Protein AF-A0A7S2KR85-F1 (afdb_monomer)

Secondary structure (DSSP, 8-state):
---------TTSSHHHHHHHHHHHSSHHHHHHHH-TT--S-B-HHHHHHIIIIIS---HHHHHSS-HHHHHHHH-TT--SSB-HHHHHHSSHHHHHHHSPPPPPHHHHHHHS-GGGGT-----------

Organism: NCBI:txid1333877

Sequence (129 aa):
GRAPSRASGPGGVQPLIKLLAAHFGWPEVAFMSIDVHKQGRLTREEFGLGLLLGAGVDFLRLTGVSVGTLFAAVDARGLGHVTARDLGGCCPGVWSECGADPPTRPEKLRSLPWAAAGGVDAVATCWYS

pLDDT: mean 84.04, std 17.17, range [38.62, 97.69]

Nearest PDB structures (foldseek):
  4ov2-assembly1_A  TM=6.639E-01  e=1.413E-01  Rattus norvegicus
  5aeq-assembly2_B  TM=5.415E-01  e=5.122E-02  Rattus norvegicus
  4by5-assembly2_A-3  TM=5.303E-01  e=1.008E-01  Drosophila melanogaster
  5joj-assembly1_A  TM=4.298E-01  e=4.618E-01  Homo sapiens
  3ku2-assembly1_A  TM=4.951E-01  e=9.612E-01  Toxoplasma gondii

Foldseek 3Di:
DDPPPPDDDQQALLQVLLLLQQPQQALQSSQVLLPPVPPQKAALVSNCVSCCRRVVDPSCVRRVDDSVRNQCQLPVVPPRIHGSVSSCVRPVVSSVVNGDDDQDPVSVLVPDDCVVVVHDPPPDPDDDD

Radius of gyration: 19.48 Å; Cα contacts (8 Å, |Δi|>4): 151; chains: 1; bounding box: 54×43×55 Å

Structure (mmCIF, N/CA/C/O backbone):
data_AF-A0A7S2KR85-F1
#
_entry.id   AF-A0A7S2KR85-F1
#
loop_
_atom_site.group_PDB
_atom_site.id
_atom_site.type_symbol
_atom_site.label_atom_id
_atom_site.label_alt_id
_atom_site.label_comp_id
_atom_site.label_asym_id
_atom_site.label_entity_id
_atom_site.label_seq_id
_atom_site.pdbx_PDB_ins_code
_atom_site.Cartn_x
_atom_site.Cartn_y
_atom_site.Cartn_z
_atom_site.occupancy
_atom_site.B_iso_or_equiv
_atom_site.auth_seq_id
_atom_site.auth_comp_id
_atom_site.auth_asym_id
_atom_site.auth_atom_id
_atom_site.pdbx_PDB_model_num
ATOM 1 N N . GLY A 1 1 ? 6.819 -25.208 14.428 1.00 38.62 1 GLY A N 1
ATOM 2 C CA . GLY A 1 1 ? 5.438 -24.790 14.730 1.00 38.62 1 GLY A CA 1
ATOM 3 C C . GLY A 1 1 ? 4.946 -23.891 13.619 1.00 38.62 1 GLY A C 1
ATOM 4 O O . GLY A 1 1 ? 5.626 -22.923 13.308 1.00 38.62 1 GLY A O 1
ATOM 5 N N . ARG A 1 2 ? 3.832 -24.239 12.968 1.00 41.12 2 ARG A N 1
ATOM 6 C CA . ARG A 1 2 ? 3.198 -2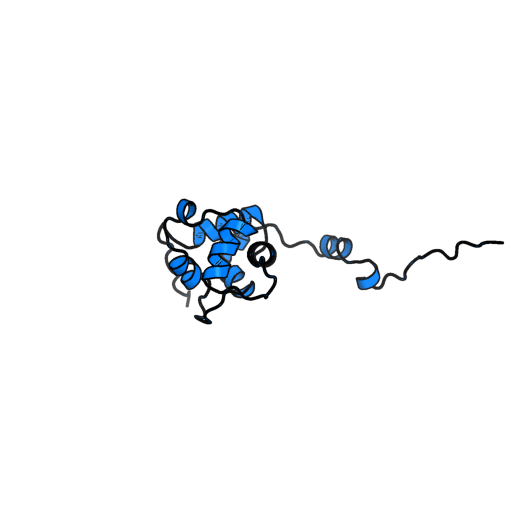3.411 11.933 1.00 41.12 2 ARG A CA 1
ATOM 7 C C . ARG A 1 2 ? 2.415 -22.303 12.648 1.00 41.12 2 ARG A C 1
ATOM 9 O O . ARG A 1 2 ? 1.534 -22.616 13.441 1.00 41.12 2 ARG A O 1
ATOM 16 N N . ALA A 1 3 ? 2.793 -21.043 12.433 1.00 39.75 3 ALA A N 1
ATOM 17 C CA . ALA A 1 3 ? 2.089 -19.896 13.002 1.00 39.75 3 ALA A CA 1
ATOM 18 C C . ALA A 1 3 ? 0.614 -19.913 12.554 1.00 39.75 3 ALA A C 1
ATOM 20 O O . ALA A 1 3 ? 0.349 -20.288 11.407 1.00 39.75 3 ALA A O 1
ATOM 21 N N . PRO A 1 4 ? -0.342 -19.532 13.419 1.00 40.06 4 PRO A N 1
ATOM 22 C CA . PRO A 1 4 ? -1.739 -19.453 13.027 1.00 40.06 4 PRO A CA 1
ATOM 23 C C . PRO A 1 4 ? -1.874 -18.418 11.908 1.00 40.06 4 PRO A C 1
ATOM 25 O O . PRO A 1 4 ? -1.620 -17.228 12.101 1.00 40.06 4 PRO A O 1
ATOM 28 N N . SER A 1 5 ? -2.259 -18.887 10.722 1.00 50.62 5 SER A N 1
ATOM 29 C CA . SER A 1 5 ? -2.742 -18.052 9.630 1.00 50.62 5 SER A CA 1
ATOM 30 C C . SER A 1 5 ? -3.928 -17.262 10.170 1.00 50.62 5 SER A C 1
ATOM 32 O O . SER A 1 5 ? -4.996 -17.837 10.379 1.00 50.62 5 SER A O 1
ATOM 34 N N . ARG A 1 6 ? -3.713 -15.975 10.474 1.00 54.75 6 ARG A N 1
ATOM 35 C CA . ARG A 1 6 ? -4.768 -15.040 10.882 1.00 54.75 6 ARG A CA 1
ATOM 36 C C . ARG A 1 6 ? -5.882 -15.142 9.847 1.00 54.75 6 ARG A C 1
ATOM 38 O O . ARG A 1 6 ? -5.699 -14.761 8.694 1.00 54.75 6 ARG A O 1
ATOM 45 N N . ALA A 1 7 ? -6.977 -15.767 10.264 1.00 43.56 7 ALA A N 1
ATOM 46 C CA . ALA A 1 7 ? -8.090 -16.108 9.410 1.00 43.56 7 ALA A CA 1
ATOM 47 C C . ALA A 1 7 ? -8.620 -14.836 8.745 1.00 43.56 7 ALA A C 1
ATOM 49 O O . ALA A 1 7 ? -8.995 -13.873 9.415 1.00 43.56 7 ALA A O 1
ATOM 50 N N . SER A 1 8 ? -8.605 -14.856 7.414 1.00 48.75 8 SER A N 1
ATOM 51 C CA . SER A 1 8 ? -9.276 -13.879 6.572 1.00 48.75 8 SER A CA 1
ATOM 52 C C . SER A 1 8 ? -10.774 -14.028 6.781 1.00 48.75 8 SER A C 1
ATOM 54 O O . SER A 1 8 ? -11.398 -14.949 6.259 1.00 48.75 8 SER A O 1
ATOM 56 N N . GLY A 1 9 ? -11.349 -13.135 7.581 1.00 45.88 9 GLY A N 1
ATOM 57 C CA . GLY A 1 9 ? -12.771 -12.847 7.475 1.00 45.88 9 GLY A CA 1
ATOM 58 C C . GLY A 1 9 ? -13.063 -12.209 6.106 1.00 45.88 9 GLY A C 1
ATOM 59 O O . GLY A 1 9 ? -12.194 -11.525 5.561 1.00 45.88 9 GLY A O 1
ATOM 60 N N . PRO A 1 10 ? -14.272 -12.389 5.551 1.00 45.66 10 PRO A N 1
ATOM 61 C CA . PRO A 1 10 ? -14.655 -11.904 4.219 1.00 45.66 10 PRO A CA 1
ATOM 62 C C . PRO A 1 10 ? -14.662 -10.366 4.036 1.00 45.66 10 PRO A C 1
ATOM 64 O O . PRO A 1 10 ? -14.945 -9.896 2.943 1.00 45.66 10 PRO A O 1
ATOM 67 N N . GLY A 1 11 ? -14.305 -9.580 5.060 1.00 57.28 11 GLY A N 1
ATOM 68 C CA . GLY A 1 11 ? -14.149 -8.116 5.019 1.00 57.28 11 GLY A CA 1
ATOM 69 C C . GLY A 1 11 ? -12.756 -7.666 5.473 1.00 57.28 11 GLY A C 1
ATOM 70 O O . GLY A 1 11 ? -12.629 -6.881 6.407 1.00 57.28 11 GLY A O 1
ATOM 71 N N . GLY A 1 12 ? -11.702 -8.257 4.904 1.00 78.38 12 GLY A N 1
ATOM 72 C CA . GLY A 1 12 ? -10.309 -8.040 5.316 1.00 78.38 12 GLY A CA 1
ATOM 73 C C . GLY A 1 12 ? -9.493 -7.159 4.366 1.00 78.38 12 GLY A C 1
ATOM 74 O O . GLY A 1 12 ? -9.983 -6.661 3.363 1.00 78.38 12 GLY A O 1
ATOM 75 N N . VAL A 1 13 ? -8.198 -7.020 4.657 1.00 92.00 13 VAL A N 1
ATOM 76 C CA . VAL A 1 13 ? -7.207 -6.346 3.791 1.00 92.00 13 VAL A CA 1
ATOM 77 C C . VAL A 1 13 ? -6.910 -7.131 2.501 1.00 92.00 13 VAL A C 1
ATOM 79 O O . VAL A 1 13 ? -6.390 -6.589 1.534 1.00 92.00 13 VAL A O 1
ATOM 82 N N . GLN A 1 14 ? -7.271 -8.416 2.450 1.00 93.00 14 GLN A N 1
ATOM 83 C CA . GLN A 1 14 ? -6.920 -9.320 1.355 1.00 93.00 14 GLN A CA 1
ATOM 84 C C . GLN A 1 14 ? -7.483 -8.915 -0.023 1.00 93.00 14 GLN A C 1
ATOM 86 O O . GLN A 1 14 ? -6.712 -8.950 -0.980 1.00 93.00 14 GLN A O 1
ATOM 91 N N . PRO A 1 15 ? -8.762 -8.502 -0.178 1.00 94.75 15 PRO A N 1
ATOM 92 C CA . PRO A 1 15 ? -9.282 -8.019 -1.459 1.00 94.75 15 PRO A CA 1
ATOM 93 C C . PRO A 1 15 ? -8.549 -6.770 -1.953 1.00 94.75 15 PRO A C 1
ATOM 95 O O . PRO A 1 15 ? -8.298 -6.647 -3.149 1.00 94.75 15 PRO A O 1
ATOM 98 N N . LEU A 1 16 ? -8.144 -5.886 -1.033 1.00 95.31 16 LEU A N 1
ATOM 99 C CA . LEU A 1 16 ? -7.307 -4.737 -1.360 1.00 95.31 16 LEU A CA 1
ATOM 100 C C . LEU A 1 16 ? -5.941 -5.192 -1.884 1.00 95.31 16 LEU A C 1
ATOM 102 O O . LEU A 1 16 ? -5.555 -4.788 -2.976 1.00 95.31 16 LEU A O 1
ATOM 106 N N . ILE A 1 17 ? -5.238 -6.070 -1.160 1.00 96.12 17 ILE A N 1
ATOM 107 C CA . ILE A 1 17 ? -3.932 -6.585 -1.606 1.00 96.12 17 ILE A CA 1
ATOM 108 C C . ILE A 1 17 ? -4.046 -7.311 -2.947 1.00 96.12 17 ILE A C 1
ATOM 110 O O . ILE A 1 17 ? -3.205 -7.117 -3.815 1.00 96.12 17 ILE A O 1
ATOM 114 N N . LYS A 1 18 ? -5.106 -8.095 -3.156 1.00 95.88 18 LYS A N 1
ATOM 115 C CA . LYS A 1 18 ? -5.351 -8.786 -4.425 1.00 95.88 18 LYS A CA 1
ATOM 116 C C . LYS A 1 18 ? -5.501 -7.806 -5.588 1.00 95.88 18 LYS A C 1
ATOM 118 O O . LYS A 1 18 ? -4.920 -8.034 -6.645 1.00 95.88 18 LYS A O 1
ATOM 123 N N . LEU A 1 19 ? -6.259 -6.725 -5.392 1.00 96.06 19 LEU A N 1
ATOM 124 C CA . LEU A 1 19 ? -6.431 -5.687 -6.406 1.00 96.06 19 LEU A CA 1
ATOM 125 C C . LEU A 1 19 ? -5.109 -4.968 -6.698 1.00 96.06 19 LEU A C 1
ATOM 127 O O . LEU A 1 19 ? -4.755 -4.793 -7.860 1.00 96.06 19 LEU A O 1
ATOM 131 N N . LEU A 1 20 ? -4.362 -4.594 -5.655 1.00 96.50 20 LEU A N 1
ATOM 132 C CA . LEU A 1 20 ? -3.067 -3.932 -5.810 1.00 96.50 20 LEU A CA 1
ATOM 133 C C . LEU A 1 20 ? -2.047 -4.840 -6.512 1.00 96.50 20 LEU A C 1
ATOM 135 O O . LEU A 1 20 ? -1.346 -4.381 -7.408 1.00 96.50 20 LEU A O 1
ATOM 139 N N . ALA A 1 21 ? -2.001 -6.125 -6.158 1.00 96.25 21 ALA A N 1
ATOM 140 C CA . ALA A 1 21 ? -1.148 -7.118 -6.805 1.00 96.25 21 ALA A CA 1
ATOM 141 C C . ALA A 1 21 ? -1.490 -7.275 -8.288 1.00 96.25 21 ALA A C 1
ATOM 143 O O . ALA A 1 21 ? -0.602 -7.171 -9.127 1.00 96.25 21 ALA A O 1
ATOM 144 N N . ALA A 1 22 ? -2.775 -7.417 -8.619 1.00 95.25 22 ALA A N 1
ATOM 145 C CA . ALA A 1 22 ? -3.215 -7.552 -10.005 1.00 95.25 22 ALA A CA 1
ATOM 146 C C . ALA A 1 22 ? -2.942 -6.295 -10.851 1.00 95.25 22 ALA A C 1
ATOM 148 O O . ALA A 1 22 ? -2.712 -6.406 -12.052 1.00 95.25 22 ALA A O 1
ATOM 149 N N . HIS A 1 23 ? -2.988 -5.102 -10.247 1.00 94.88 23 HIS A N 1
ATOM 150 C CA . HIS A 1 23 ? -2.829 -3.844 -10.977 1.00 94.88 23 HIS A CA 1
ATOM 151 C C . HIS A 1 23 ? -1.368 -3.390 -11.098 1.00 94.88 23 HIS A C 1
ATOM 153 O O . HIS A 1 23 ? -0.948 -2.943 -12.162 1.00 94.88 23 HIS A O 1
ATOM 159 N N . PHE A 1 24 ? -0.585 -3.509 -10.024 1.00 94.81 24 PHE A N 1
ATOM 160 C CA . PHE A 1 24 ? 0.785 -2.984 -9.951 1.00 94.81 24 PHE A CA 1
ATOM 161 C C . PHE A 1 24 ? 1.864 -4.064 -10.027 1.00 94.81 24 PHE A C 1
ATOM 163 O O . PHE A 1 24 ? 3.045 -3.753 -10.191 1.00 94.81 24 PHE A O 1
ATOM 170 N N . GLY A 1 25 ? 1.490 -5.331 -9.862 1.00 94.56 25 GLY A N 1
ATOM 171 C CA . GLY A 1 25 ? 2.396 -6.471 -9.833 1.00 94.56 25 GLY A CA 1
ATOM 172 C C . GLY A 1 25 ? 3.193 -6.595 -8.533 1.00 94.56 25 GLY A C 1
ATOM 173 O O . GLY A 1 25 ? 3.234 -7.674 -7.952 1.00 94.56 25 GLY A O 1
ATOM 174 N N . TRP A 1 26 ? 3.800 -5.501 -8.065 1.00 93.38 26 TRP A N 1
ATOM 175 C CA . TRP A 1 26 ? 4.764 -5.489 -6.962 1.00 93.38 26 TRP A CA 1
ATOM 176 C C . TRP A 1 26 ? 4.323 -4.588 -5.804 1.00 93.38 26 TRP A C 1
ATOM 178 O O . TRP A 1 26 ? 3.814 -3.491 -6.060 1.00 93.38 26 TRP A O 1
ATOM 188 N N . PRO A 1 27 ? 4.577 -4.981 -4.538 1.00 95.50 27 PRO A N 1
ATOM 189 C CA . PRO A 1 27 ? 4.268 -4.148 -3.378 1.00 95.50 27 PRO A CA 1
ATOM 190 C C . PRO A 1 27 ? 4.933 -2.774 -3.438 1.00 95.50 27 PRO A C 1
ATOM 192 O O . PRO A 1 27 ? 4.303 -1.771 -3.119 1.00 95.50 27 PRO A O 1
ATOM 195 N N . GLU A 1 28 ? 6.190 -2.706 -3.871 1.00 95.31 28 GLU A N 1
ATOM 196 C CA . GLU A 1 28 ? 6.946 -1.458 -3.974 1.00 95.31 28 GLU A CA 1
ATOM 197 C C . GLU A 1 28 ? 6.343 -0.520 -5.024 1.00 95.31 28 GLU A C 1
ATOM 199 O O . GLU A 1 28 ? 6.238 0.681 -4.786 1.00 95.31 28 GLU A O 1
ATOM 204 N N . VAL A 1 29 ? 5.895 -1.068 -6.157 1.00 94.06 29 VAL A N 1
ATOM 205 C CA . VAL A 1 29 ? 5.246 -0.293 -7.225 1.00 94.06 29 VAL A CA 1
ATOM 206 C C . VAL A 1 29 ? 3.889 0.221 -6.750 1.00 94.06 29 VAL A C 1
ATOM 208 O O . VAL A 1 29 ? 3.611 1.411 -6.882 1.00 94.06 29 VAL A O 1
ATOM 211 N N . ALA A 1 30 ? 3.083 -0.636 -6.117 1.00 96.75 30 ALA A N 1
ATOM 212 C CA . ALA A 1 30 ? 1.819 -0.223 -5.514 1.00 96.75 30 ALA A CA 1
ATOM 213 C C . ALA A 1 30 ? 2.034 0.869 -4.457 1.00 96.75 30 ALA A C 1
ATOM 215 O O . ALA A 1 30 ? 1.319 1.869 -4.441 1.00 96.75 30 ALA A O 1
ATOM 216 N N . PHE A 1 31 ? 3.046 0.713 -3.600 1.00 97.25 31 PHE A N 1
ATOM 217 C CA . PHE A 1 31 ? 3.387 1.708 -2.591 1.00 97.25 31 PHE A CA 1
ATOM 218 C C . PHE A 1 31 ? 3.765 3.046 -3.226 1.00 97.25 31 PHE A C 1
ATOM 220 O O . PHE A 1 31 ? 3.269 4.071 -2.778 1.00 97.25 31 PHE A O 1
ATOM 227 N N . MET A 1 32 ? 4.582 3.055 -4.284 1.00 96.31 32 MET A N 1
ATOM 228 C CA . MET A 1 32 ? 4.938 4.287 -4.998 1.00 96.31 32 MET A CA 1
ATOM 229 C C . MET A 1 32 ? 3.721 5.003 -5.591 1.00 96.31 32 MET A C 1
ATOM 231 O O . MET A 1 32 ? 3.706 6.231 -5.633 1.00 96.31 32 MET A O 1
ATOM 235 N N . SER A 1 33 ? 2.712 4.258 -6.042 1.00 96.62 33 SER A N 1
ATOM 236 C CA . SER A 1 33 ? 1.461 4.843 -6.529 1.00 96.62 33 SER A CA 1
ATOM 237 C C . SER A 1 33 ? 0.608 5.421 -5.400 1.00 96.62 33 SER A C 1
ATOM 239 O O . SER A 1 33 ? -0.020 6.454 -5.594 1.00 96.62 33 SER A O 1
ATOM 241 N N . ILE A 1 34 ? 0.603 4.796 -4.220 1.00 96.88 34 ILE A N 1
ATOM 242 C CA . ILE A 1 34 ? -0.145 5.271 -3.043 1.00 96.88 34 ILE A CA 1
ATOM 243 C C . ILE A 1 34 ? 0.584 6.446 -2.360 1.00 96.88 34 ILE A C 1
ATOM 245 O O . ILE A 1 34 ? -0.061 7.364 -1.859 1.00 96.88 34 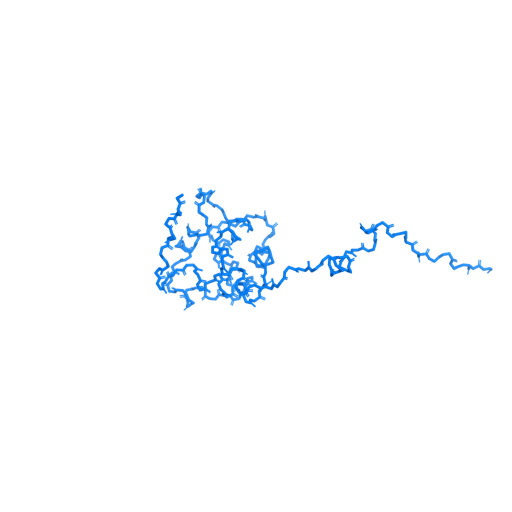ILE A O 1
ATOM 249 N N . ASP A 1 35 ? 1.917 6.462 -2.361 1.00 97.06 35 ASP A N 1
ATOM 250 C CA . ASP A 1 35 ? 2.761 7.521 -1.793 1.00 97.06 35 ASP A CA 1
ATOM 251 C C . ASP A 1 35 ? 2.859 8.740 -2.712 1.00 97.06 35 ASP A C 1
ATOM 253 O O . ASP A 1 35 ? 3.916 9.094 -3.238 1.00 97.06 35 ASP A O 1
ATOM 257 N N . VAL A 1 36 ? 1.716 9.412 -2.875 1.00 94.38 36 VAL A N 1
ATOM 258 C CA . VAL A 1 36 ? 1.548 10.609 -3.713 1.00 94.38 36 VAL A CA 1
ATOM 259 C C . VAL A 1 36 ? 2.560 11.704 -3.351 1.00 94.38 36 VAL A C 1
ATOM 261 O O . VAL A 1 36 ? 3.046 12.419 -4.229 1.00 94.38 36 VAL A O 1
ATOM 264 N N . HIS A 1 37 ? 2.913 11.820 -2.068 1.00 93.69 37 HIS A N 1
ATOM 265 C CA . HIS A 1 37 ? 3.863 12.816 -1.569 1.00 93.69 37 HIS A CA 1
ATOM 266 C C . HIS A 1 37 ? 5.325 12.344 -1.565 1.00 93.69 37 HIS A C 1
ATOM 268 O O . HIS A 1 37 ? 6.209 13.155 -1.289 1.00 93.69 37 HIS A O 1
ATOM 274 N N . LYS A 1 38 ? 5.596 11.079 -1.910 1.00 94.38 38 LYS A N 1
ATOM 275 C CA . LYS A 1 38 ? 6.940 10.482 -2.000 1.00 94.38 38 LYS A CA 1
ATOM 276 C C . LYS A 1 38 ? 7.751 10.612 -0.707 1.00 94.38 38 LYS A C 1
ATOM 278 O O . LYS A 1 38 ? 8.956 10.869 -0.743 1.00 94.38 38 LYS A O 1
ATOM 283 N N . GLN A 1 39 ? 7.095 10.453 0.440 1.00 95.31 39 GLN A N 1
ATOM 284 C CA . GLN A 1 39 ? 7.742 10.560 1.752 1.00 95.31 39 GLN A CA 1
ATOM 285 C C . GLN A 1 39 ? 8.383 9.238 2.206 1.00 95.31 39 GLN A C 1
ATOM 287 O O . GLN A 1 39 ? 9.153 9.209 3.172 1.00 95.31 39 GLN A O 1
ATOM 292 N N . GLY A 1 40 ? 8.063 8.127 1.537 1.00 95.62 40 GLY A N 1
ATOM 293 C CA . GLY A 1 40 ? 8.500 6.778 1.898 1.00 95.62 40 GLY A CA 1
ATOM 294 C C . GLY A 1 40 ? 7.769 6.194 3.112 1.00 95.62 40 GLY A C 1
ATOM 295 O O . GLY A 1 40 ? 8.105 5.098 3.567 1.00 95.62 40 GLY A O 1
ATOM 296 N N . ARG A 1 41 ? 6.793 6.924 3.661 1.00 97.00 41 ARG A N 1
ATOM 297 C CA . ARG A 1 41 ? 6.008 6.581 4.852 1.00 97.00 41 ARG A CA 1
ATOM 298 C C . ARG A 1 41 ? 4.611 7.150 4.665 1.00 97.00 41 ARG A C 1
ATOM 300 O O . ARG A 1 41 ? 4.493 8.302 4.271 1.00 97.00 41 ARG A O 1
ATOM 307 N N . LEU A 1 42 ? 3.589 6.371 4.985 1.00 97.56 42 LEU A N 1
ATOM 308 C CA . LEU A 1 42 ? 2.201 6.808 4.890 1.00 97.56 42 LEU A CA 1
ATOM 309 C C . LEU A 1 42 ? 1.582 6.853 6.273 1.00 97.56 42 LEU A C 1
ATOM 311 O O . LEU A 1 42 ? 1.505 5.824 6.948 1.00 97.56 42 LEU A O 1
ATOM 315 N N . THR A 1 43 ? 1.109 8.023 6.680 1.00 97.62 43 THR A N 1
ATOM 316 C CA . THR A 1 43 ? 0.147 8.146 7.783 1.00 97.62 43 THR A CA 1
ATOM 317 C C . THR A 1 43 ? -1.192 7.504 7.403 1.00 97.62 43 THR A C 1
ATOM 319 O O . THR A 1 43 ? -1.407 7.084 6.263 1.00 97.62 43 THR A O 1
ATOM 322 N N . ARG A 1 44 ? -2.126 7.404 8.353 1.00 97.44 44 ARG A N 1
ATOM 323 C CA . ARG A 1 44 ? -3.455 6.831 8.086 1.00 97.44 44 ARG A CA 1
ATOM 324 C C . ARG A 1 44 ? -4.212 7.626 7.025 1.00 97.44 44 ARG A C 1
ATOM 326 O O . ARG A 1 44 ? -4.847 7.036 6.150 1.00 97.44 44 ARG A O 1
ATOM 333 N N . GLU A 1 45 ? -4.153 8.945 7.122 1.00 97.00 45 GLU A N 1
ATOM 334 C CA . GLU A 1 45 ? -4.822 9.876 6.223 1.00 97.00 45 GLU A CA 1
ATOM 335 C C . GLU A 1 45 ? -4.207 9.797 4.821 1.00 97.00 45 GLU A C 1
ATOM 337 O O . GLU A 1 45 ? -4.938 9.638 3.842 1.00 97.00 45 GLU A O 1
ATOM 342 N N . GLU A 1 46 ? -2.874 9.805 4.726 1.00 97.69 46 GLU A N 1
ATOM 343 C CA . GLU A 1 46 ? -2.151 9.647 3.456 1.00 97.69 46 GLU A CA 1
ATOM 344 C C . GLU A 1 46 ? -2.389 8.276 2.826 1.00 97.69 46 GLU A C 1
ATOM 346 O O . GLU A 1 46 ? -2.537 8.186 1.613 1.00 97.69 46 GLU A O 1
ATOM 351 N N . PHE A 1 47 ? -2.488 7.211 3.624 1.00 97.31 47 PHE A N 1
ATOM 352 C CA . PHE A 1 47 ? -2.820 5.881 3.121 1.00 97.31 47 PHE A CA 1
ATOM 353 C C . PHE A 1 47 ? -4.214 5.858 2.479 1.00 97.31 47 PHE A C 1
ATOM 355 O O . PHE A 1 47 ? -4.372 5.369 1.362 1.00 97.31 47 PHE A O 1
ATOM 362 N N . GLY A 1 48 ? -5.224 6.431 3.142 1.00 96.75 48 GLY A N 1
ATOM 363 C CA . GLY A 1 48 ? -6.576 6.532 2.582 1.00 96.75 48 GLY A CA 1
ATOM 364 C C . GLY A 1 48 ? -6.639 7.391 1.320 1.00 96.75 48 GLY A C 1
ATOM 365 O O . GLY A 1 48 ? -7.243 6.988 0.324 1.00 96.75 48 GLY A O 1
ATOM 366 N N . LEU A 1 49 ? -5.989 8.556 1.350 1.00 96.81 49 LEU A N 1
ATOM 367 C CA . LEU A 1 49 ? -5.922 9.467 0.210 1.00 96.81 49 LEU A CA 1
ATOM 368 C C . LEU A 1 49 ? -5.173 8.836 -0.967 1.00 96.81 49 LEU A C 1
ATOM 370 O O . LEU A 1 49 ? -5.632 8.915 -2.102 1.00 96.81 49 LEU A O 1
ATOM 374 N N . GLY A 1 50 ? -4.049 8.181 -0.692 1.00 97.44 50 GLY A N 1
ATOM 375 C CA . GLY A 1 50 ? -3.216 7.500 -1.673 1.00 97.44 50 GLY A CA 1
ATOM 376 C C . GLY A 1 50 ? -3.926 6.329 -2.339 1.00 97.44 50 GLY A C 1
ATOM 377 O O . GLY A 1 50 ? -3.793 6.142 -3.545 1.00 97.44 50 GLY A O 1
ATOM 378 N N . LEU A 1 51 ? -4.748 5.578 -1.600 1.00 96.88 51 LEU A N 1
ATOM 379 C CA . LEU A 1 51 ? -5.592 4.542 -2.196 1.00 96.88 51 LEU A CA 1
ATOM 380 C C . LEU A 1 51 ? -6.593 5.139 -3.190 1.00 96.88 51 LEU A C 1
ATOM 382 O O . LEU A 1 51 ? -6.716 4.623 -4.296 1.00 96.88 51 LEU A O 1
ATOM 386 N N . LEU A 1 52 ? -7.255 6.241 -2.834 1.00 96.31 52 LEU A N 1
ATOM 387 C CA . LEU A 1 52 ? -8.266 6.875 -3.685 1.00 96.31 52 LEU A CA 1
ATOM 388 C C . LEU A 1 52 ? -7.664 7.607 -4.889 1.00 96.31 52 LEU A C 1
ATOM 390 O O . LEU A 1 52 ? -8.101 7.394 -6.015 1.00 96.31 52 LEU A O 1
ATOM 394 N N . LEU A 1 53 ? -6.684 8.480 -4.659 1.00 95.19 53 LEU A N 1
ATOM 395 C CA . LEU A 1 53 ? -6.125 9.361 -5.688 1.00 95.19 53 LEU A CA 1
ATOM 396 C C . LEU A 1 53 ? -4.944 8.736 -6.424 1.00 95.19 53 LEU A C 1
ATOM 398 O O . LEU A 1 53 ? -4.810 8.911 -7.630 1.00 95.19 53 LEU A O 1
ATOM 402 N N . GLY A 1 54 ? -4.080 8.038 -5.692 1.00 94.75 54 GLY A N 1
ATOM 403 C CA . GLY A 1 54 ? -2.856 7.458 -6.230 1.00 94.75 54 GLY A CA 1
ATOM 404 C C . GLY A 1 54 ? -3.098 6.130 -6.940 1.00 94.75 54 GLY A C 1
ATOM 405 O O . GLY A 1 54 ? -2.656 5.933 -8.070 1.00 94.75 54 GLY A O 1
ATOM 406 N N . ALA A 1 55 ? -3.849 5.232 -6.298 1.00 94.44 55 ALA A N 1
ATOM 407 C CA . ALA A 1 55 ? -4.176 3.919 -6.848 1.00 94.44 55 ALA A CA 1
ATOM 408 C C . ALA A 1 55 ? -5.547 3.845 -7.544 1.00 94.44 55 ALA A C 1
ATOM 410 O O . ALA A 1 55 ? -5.840 2.838 -8.184 1.00 94.44 55 ALA A O 1
ATOM 411 N N . GLY A 1 56 ? -6.399 4.872 -7.427 1.00 95.62 56 GLY A N 1
ATOM 412 C CA . GLY A 1 56 ? -7.742 4.859 -8.021 1.00 95.62 56 GLY A CA 1
ATOM 413 C C . GLY A 1 56 ? -8.697 3.845 -7.377 1.00 95.62 56 GLY A C 1
ATOM 414 O O . GLY A 1 56 ? -9.642 3.387 -8.019 1.00 95.62 56 GLY A O 1
ATOM 415 N N . VAL A 1 57 ? -8.443 3.450 -6.128 1.00 95.75 57 VAL A N 1
ATOM 416 C CA . VAL A 1 57 ? -9.166 2.395 -5.411 1.00 95.75 57 VAL A CA 1
ATOM 417 C C . VAL A 1 57 ? -10.139 2.992 -4.398 1.00 95.75 57 VAL A C 1
ATOM 419 O O . VAL A 1 57 ? -9.741 3.529 -3.363 1.00 95.75 57 VAL A O 1
ATOM 422 N N . ASP A 1 58 ? -11.435 2.789 -4.635 1.00 95.25 58 ASP A N 1
ATOM 423 C CA . ASP A 1 58 ? -12.474 2.990 -3.620 1.00 95.25 58 ASP A CA 1
ATOM 424 C C . ASP A 1 58 ? -12.472 1.809 -2.637 1.00 95.25 58 ASP A C 1
ATOM 426 O O . ASP A 1 58 ? -13.201 0.821 -2.779 1.00 95.25 58 ASP A O 1
ATOM 430 N N . PHE A 1 59 ? -11.588 1.893 -1.642 1.00 91.62 59 PHE A N 1
ATOM 431 C CA . PHE A 1 59 ? -11.375 0.822 -0.670 1.00 91.62 59 PHE A CA 1
ATOM 432 C C . PHE A 1 59 ? -12.619 0.538 0.179 1.00 91.62 59 PHE A C 1
ATOM 434 O O . PHE A 1 59 ? -12.802 -0.602 0.613 1.00 91.62 59 PHE A O 1
ATOM 441 N N . LEU A 1 60 ? -13.484 1.534 0.404 1.00 93.12 60 LEU A N 1
ATOM 442 C CA . LEU A 1 60 ? -14.703 1.358 1.187 1.00 93.12 60 LEU A CA 1
ATOM 443 C C . LEU A 1 60 ? -15.711 0.512 0.409 1.00 93.12 60 LEU A C 1
ATOM 445 O O . LEU A 1 60 ? -16.254 -0.442 0.964 1.00 93.12 60 LEU A O 1
ATOM 449 N N . ARG A 1 61 ? -15.905 0.798 -0.886 1.00 93.50 61 ARG A N 1
ATOM 450 C CA . ARG A 1 61 ? -16.726 -0.053 -1.763 1.00 93.50 61 ARG A CA 1
ATOM 451 C C . ARG A 1 61 ? -16.130 -1.443 -1.957 1.00 93.50 61 ARG A C 1
ATOM 453 O O . ARG A 1 61 ? -16.880 -2.411 -2.026 1.00 93.50 61 ARG A O 1
ATOM 460 N N . LEU A 1 62 ? -14.804 -1.543 -2.047 1.00 92.81 62 LEU A N 1
ATOM 461 C CA . LEU A 1 62 ? -14.113 -2.811 -2.287 1.00 92.81 62 LEU A CA 1
ATOM 462 C C . LEU A 1 62 ? -14.161 -3.756 -1.080 1.00 92.81 62 LEU A C 1
ATOM 464 O O . LEU A 1 62 ? -14.357 -4.956 -1.245 1.0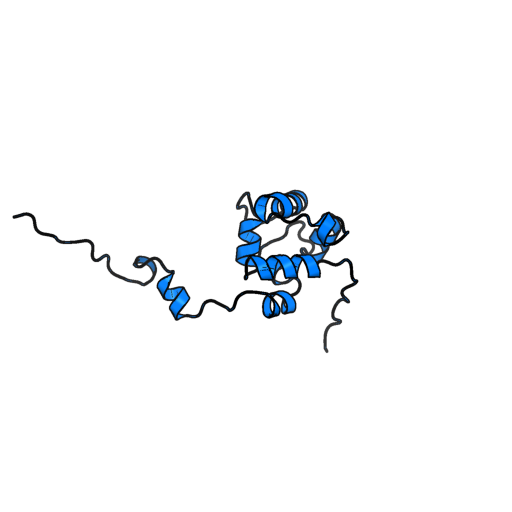0 92.81 62 LEU A O 1
ATOM 468 N N . THR A 1 63 ? -13.911 -3.233 0.120 1.00 91.25 63 THR A N 1
ATOM 469 C CA . THR A 1 63 ? -13.656 -4.056 1.317 1.00 91.25 63 THR A CA 1
ATOM 470 C C . THR A 1 63 ? -14.767 -3.977 2.360 1.00 91.25 63 THR A C 1
ATOM 472 O O . THR A 1 63 ? -14.837 -4.836 3.237 1.00 91.25 63 THR A O 1
ATOM 475 N N . GLY A 1 64 ? -15.620 -2.949 2.300 1.00 92.50 64 GLY A N 1
ATOM 476 C CA . GLY A 1 64 ? -16.650 -2.688 3.305 1.00 92.50 64 GLY A CA 1
ATOM 477 C C . GLY A 1 64 ? -16.109 -2.254 4.671 1.00 92.50 64 GLY A C 1
ATOM 478 O O . GLY A 1 64 ? -16.890 -2.136 5.613 1.00 92.50 64 GLY A O 1
ATOM 479 N N . VAL A 1 65 ? -14.798 -2.017 4.808 1.00 92.88 65 VAL A N 1
ATOM 480 C CA . VAL A 1 65 ? -14.170 -1.623 6.077 1.00 92.88 65 VAL A CA 1
ATOM 481 C C . VAL A 1 65 ? -13.553 -0.230 6.020 1.00 92.88 65 VAL A C 1
ATOM 483 O O . VAL A 1 65 ? -13.245 0.314 4.960 1.00 92.88 65 VAL A O 1
ATOM 486 N N . SER A 1 66 ? -13.375 0.362 7.202 1.00 94.50 66 SER A N 1
ATOM 487 C CA . SER A 1 66 ? -12.787 1.692 7.341 1.00 94.50 66 SER A CA 1
ATOM 488 C C . SER A 1 66 ? -11.298 1.708 6.980 1.00 94.50 66 SER A C 1
ATOM 490 O O . SER A 1 66 ? -10.586 0.714 7.158 1.00 94.50 66 SER A O 1
ATOM 492 N N . VAL A 1 67 ? -10.796 2.882 6.580 1.00 95.38 67 VAL A N 1
ATOM 493 C CA . VAL A 1 67 ? -9.357 3.096 6.353 1.00 95.38 67 VAL A CA 1
ATOM 494 C C . VAL A 1 67 ? -8.531 2.766 7.595 1.00 95.38 67 VAL A C 1
ATOM 496 O O . VAL A 1 67 ? -7.456 2.198 7.473 1.00 95.38 67 VAL A O 1
ATOM 499 N N . GLY A 1 68 ? -9.040 3.048 8.801 1.00 95.19 68 GLY A N 1
ATOM 500 C CA . GLY A 1 68 ? -8.342 2.739 10.049 1.00 95.19 68 GLY A CA 1
ATOM 501 C C . GLY A 1 68 ? -8.160 1.235 10.262 1.00 95.19 68 GLY A C 1
ATOM 502 O O . GLY A 1 68 ? -7.097 0.804 10.701 1.00 95.19 68 GLY A O 1
ATOM 503 N N . THR A 1 69 ? -9.165 0.436 9.893 1.00 94.00 69 THR A N 1
ATOM 504 C CA . THR A 1 69 ? -9.102 -1.032 9.948 1.00 94.00 69 THR A CA 1
ATOM 505 C C . THR A 1 69 ? -8.085 -1.580 8.949 1.00 94.00 69 THR A C 1
ATOM 507 O O . THR A 1 69 ? -7.276 -2.432 9.311 1.00 94.00 69 THR A O 1
ATOM 510 N N . LEU A 1 70 ? -8.088 -1.072 7.712 1.00 94.81 70 LEU A N 1
ATOM 511 C CA . LEU A 1 70 ? -7.115 -1.466 6.687 1.00 94.81 70 LEU A CA 1
ATOM 512 C C . LEU A 1 70 ? -5.698 -1.055 7.082 1.00 94.81 70 LEU A C 1
ATOM 514 O O . LEU A 1 70 ? -4.784 -1.871 7.031 1.00 94.81 70 LEU A O 1
ATOM 518 N N . PHE A 1 71 ? -5.533 0.182 7.539 1.00 96.38 71 PHE A N 1
ATOM 519 C CA . PHE A 1 71 ? -4.256 0.713 7.986 1.00 96.38 71 PHE A CA 1
ATOM 520 C C . PHE A 1 71 ? -3.675 -0.126 9.122 1.00 96.38 71 PHE A C 1
ATOM 522 O O . PHE A 1 71 ? -2.530 -0.541 9.037 1.00 96.38 71 PHE A O 1
ATOM 529 N N . ALA A 1 72 ? -4.471 -0.452 10.144 1.00 94.38 72 ALA A N 1
ATOM 530 C CA . ALA A 1 72 ? -4.025 -1.302 11.247 1.00 94.38 72 ALA A CA 1
ATOM 531 C C . ALA A 1 72 ? -3.692 -2.739 10.804 1.00 94.38 72 ALA A C 1
ATOM 533 O O . ALA A 1 72 ? -2.864 -3.403 11.424 1.00 94.38 72 ALA A O 1
ATOM 534 N N . ALA A 1 73 ? -4.332 -3.235 9.741 1.00 94.19 73 ALA A N 1
ATOM 535 C CA . ALA A 1 73 ? -4.013 -4.539 9.171 1.00 94.19 73 ALA A CA 1
ATOM 536 C C . ALA A 1 73 ? -2.686 -4.534 8.389 1.00 94.19 73 ALA A C 1
ATOM 538 O O . ALA A 1 73 ? -1.998 -5.557 8.371 1.00 94.19 73 ALA A O 1
ATOM 539 N N . VAL A 1 74 ? -2.328 -3.409 7.758 1.00 94.38 74 VAL A N 1
ATOM 540 C CA . VAL A 1 74 ? -1.065 -3.247 7.017 1.00 94.38 74 VAL A CA 1
ATOM 541 C C . VAL A 1 74 ? 0.087 -2.854 7.948 1.00 94.38 74 VAL A C 1
ATOM 543 O O . VAL A 1 74 ? 1.144 -3.477 7.887 1.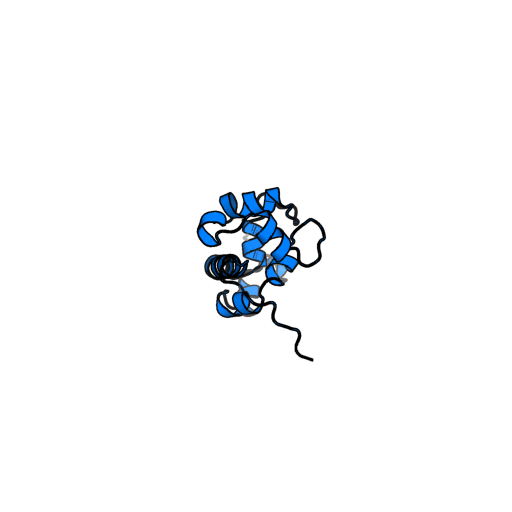00 94.38 74 VAL A O 1
ATOM 546 N N . ASP A 1 75 ? -0.113 -1.899 8.861 1.00 95.31 75 ASP A N 1
ATOM 547 C CA . ASP A 1 75 ? 0.836 -1.509 9.918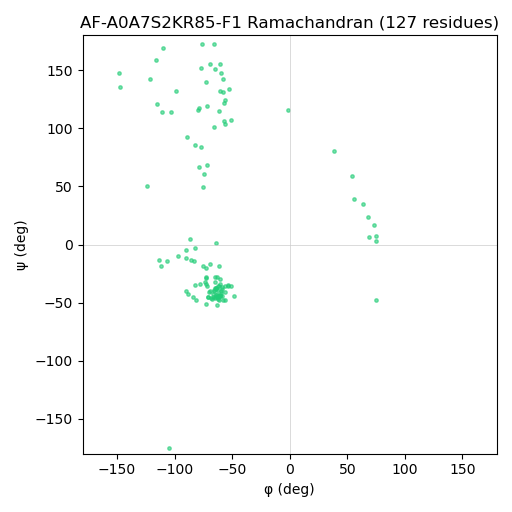 1.00 95.31 75 ASP A CA 1
ATOM 548 C C . ASP A 1 75 ? 0.868 -2.561 11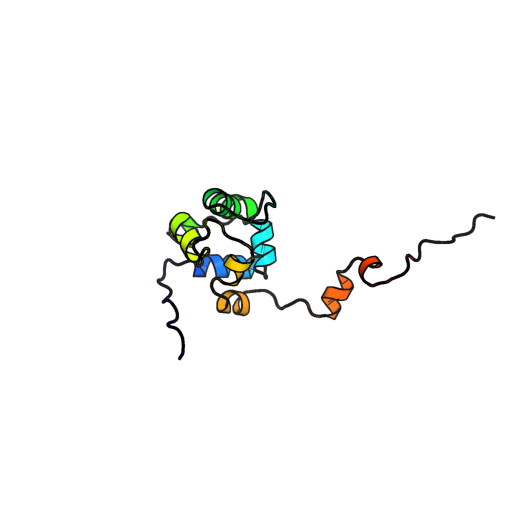.041 1.00 95.31 75 ASP A C 1
ATOM 550 O O . ASP A 1 75 ? 0.565 -2.306 12.207 1.00 95.31 75 ASP A O 1
ATOM 554 N N . ALA A 1 76 ? 1.245 -3.792 10.691 1.00 86.44 76 ALA A N 1
ATOM 555 C CA . ALA A 1 76 ? 1.298 -4.917 11.622 1.00 86.44 76 ALA A CA 1
ATOM 556 C C . ALA A 1 76 ? 2.291 -4.696 12.778 1.00 86.44 76 ALA A C 1
ATOM 558 O O . ALA A 1 76 ? 2.228 -5.393 13.793 1.00 86.44 76 ALA A O 1
A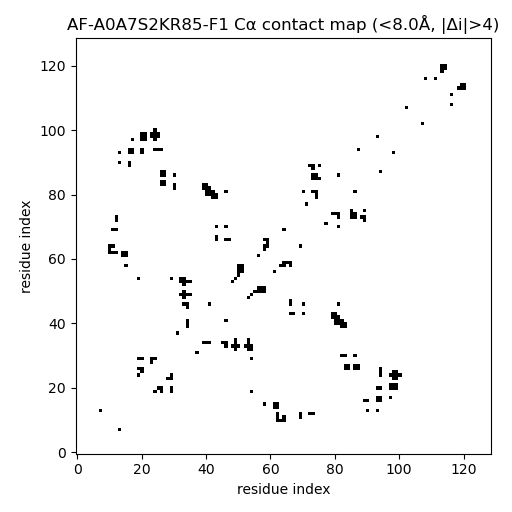TOM 559 N N . ARG A 1 77 ? 3.220 -3.748 12.614 1.00 89.56 77 ARG A N 1
ATOM 560 C CA . ARG A 1 77 ? 4.226 -3.368 13.609 1.00 89.56 77 ARG A CA 1
ATOM 561 C C . ARG A 1 77 ? 3.743 -2.250 14.537 1.00 89.56 77 ARG A C 1
ATOM 563 O O . ARG A 1 77 ? 4.405 -2.015 15.545 1.00 89.56 77 ARG A O 1
ATOM 570 N N . GLY A 1 78 ? 2.622 -1.596 14.224 1.00 90.94 78 GLY A N 1
ATOM 571 C CA . GLY A 1 78 ? 2.042 -0.520 15.026 1.00 90.94 78 GLY A CA 1
ATOM 572 C C . GLY A 1 78 ? 2.940 0.712 15.119 1.00 90.94 78 GLY A C 1
ATOM 573 O O . GLY A 1 78 ? 3.004 1.338 16.176 1.00 90.94 78 GLY A O 1
ATOM 574 N N . LEU A 1 79 ? 3.678 1.034 14.053 1.00 93.62 79 LEU A N 1
ATOM 575 C CA . LEU A 1 79 ? 4.600 2.175 14.033 1.00 93.62 79 LEU A CA 1
ATOM 576 C C . LEU A 1 79 ? 3.900 3.509 13.746 1.00 93.62 79 LEU A C 1
ATOM 578 O O . LEU A 1 79 ? 4.562 4.551 13.707 1.00 93.62 79 LEU A O 1
ATOM 582 N N . GLY A 1 80 ? 2.589 3.485 13.496 1.00 94.88 80 GLY A N 1
ATOM 583 C CA . GLY A 1 80 ? 1.804 4.666 13.147 1.00 94.88 80 GLY A CA 1
ATOM 584 C C . GLY A 1 80 ? 2.039 5.148 11.716 1.00 94.88 80 GLY A C 1
ATOM 585 O O . GLY A 1 80 ? 1.535 6.204 11.344 1.00 94.88 80 GLY A O 1
ATOM 586 N N . HIS A 1 81 ? 2.790 4.390 10.915 1.00 97.00 81 HIS A N 1
ATOM 587 C CA . HIS A 1 81 ? 3.006 4.646 9.496 1.00 97.00 81 HIS A CA 1
ATOM 588 C C . HIS A 1 81 ? 3.187 3.335 8.730 1.00 97.00 81 HIS A C 1
ATOM 590 O O . HIS A 1 81 ? 3.757 2.379 9.250 1.00 97.00 81 HIS A O 1
ATOM 596 N N . VAL A 1 82 ? 2.735 3.316 7.479 1.00 97.31 82 VAL A N 1
ATOM 597 C CA . VAL A 1 82 ? 2.914 2.198 6.547 1.00 97.31 82 VAL A CA 1
ATOM 598 C C . VAL A 1 82 ? 4.082 2.498 5.615 1.00 97.31 82 VAL A C 1
ATOM 600 O O . VAL A 1 82 ? 4.160 3.576 5.026 1.00 97.31 82 VAL A O 1
ATOM 603 N N . THR A 1 83 ? 4.983 1.534 5.457 1.00 97.12 83 THR A N 1
ATOM 604 C CA . THR A 1 83 ? 6.057 1.552 4.454 1.00 97.12 83 THR A CA 1
ATOM 605 C C . THR A 1 83 ? 5.804 0.507 3.365 1.00 97.12 83 THR A C 1
ATOM 607 O O . THR A 1 83 ? 4.977 -0.393 3.530 1.00 97.12 83 THR A O 1
ATOM 610 N N . ALA A 1 84 ? 6.570 0.558 2.269 1.00 96.00 84 ALA A N 1
ATOM 611 C CA . ALA A 1 84 ? 6.531 -0.477 1.229 1.00 96.00 84 ALA A CA 1
ATOM 612 C C . ALA A 1 84 ? 6.754 -1.891 1.801 1.00 96.00 84 ALA A C 1
ATOM 614 O O . ALA A 1 84 ? 6.117 -2.855 1.377 1.00 96.00 84 ALA A O 1
ATOM 615 N N . ARG A 1 85 ? 7.609 -2.009 2.827 1.00 95.25 85 ARG A N 1
ATOM 616 C CA . ARG A 1 85 ? 7.874 -3.278 3.513 1.00 95.25 85 ARG A CA 1
ATOM 617 C C . ARG A 1 85 ? 6.648 -3.801 4.255 1.00 95.25 85 ARG A C 1
ATOM 619 O O . ARG A 1 85 ? 6.425 -5.008 4.258 1.00 95.25 85 ARG A O 1
ATOM 626 N N . ASP A 1 86 ? 5.880 -2.922 4.889 1.00 95.75 86 ASP A N 1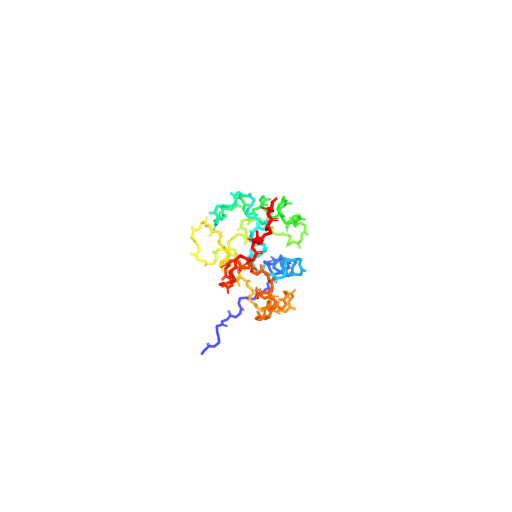
ATOM 627 C CA . ASP A 1 86 ? 4.668 -3.320 5.610 1.00 95.75 86 ASP A CA 1
ATOM 628 C C . ASP A 1 86 ? 3.591 -3.778 4.617 1.00 95.75 86 ASP A C 1
ATOM 630 O O . ASP A 1 86 ? 2.961 -4.817 4.818 1.00 95.75 86 ASP A O 1
ATOM 634 N N . LEU A 1 87 ? 3.472 -3.085 3.478 1.00 95.00 87 LEU A N 1
ATOM 635 C CA . LEU A 1 87 ? 2.567 -3.466 2.393 1.00 95.00 87 LEU A CA 1
ATOM 636 C C . LEU A 1 87 ? 2.920 -4.835 1.779 1.00 95.00 87 LEU A C 1
ATOM 638 O O . LEU A 1 87 ? 2.032 -5.666 1.596 1.00 95.00 87 LEU A O 1
ATOM 642 N N . GLY A 1 88 ? 4.205 -5.104 1.518 1.00 93.88 88 GLY A N 1
ATOM 643 C CA . GLY A 1 88 ? 4.670 -6.404 1.008 1.00 93.88 88 GLY A CA 1
ATOM 644 C C . GLY A 1 88 ? 4.650 -7.528 2.050 1.00 93.88 88 GLY A C 1
ATOM 645 O O . GLY A 1 88 ? 4.470 -8.698 1.713 1.00 93.88 88 GLY A O 1
ATOM 646 N N . GLY A 1 89 ? 4.788 -7.185 3.333 1.00 93.06 89 GLY A N 1
ATOM 647 C CA . GLY A 1 89 ? 4.608 -8.116 4.448 1.00 93.06 89 GLY A CA 1
ATOM 648 C C . GLY A 1 89 ? 3.142 -8.487 4.689 1.00 93.06 89 GLY A C 1
ATOM 649 O O . GLY A 1 89 ? 2.857 -9.521 5.300 1.00 93.06 89 GLY A O 1
ATOM 650 N N . CYS A 1 90 ? 2.210 -7.671 4.194 1.00 91.88 90 CYS A N 1
ATOM 651 C CA . CYS A 1 90 ? 0.783 -7.936 4.249 1.00 91.88 90 CYS A CA 1
ATOM 652 C C . CYS A 1 90 ? 0.390 -8.930 3.144 1.00 91.88 90 CYS A C 1
ATOM 654 O O . CYS A 1 90 ? 0.491 -8.633 1.959 1.00 91.88 90 CYS A O 1
ATOM 656 N N . CYS A 1 91 ? -0.074 -10.123 3.531 1.00 91.19 91 CYS A N 1
ATOM 657 C CA . CYS A 1 91 ? -0.532 -11.174 2.609 1.00 91.19 91 CYS A CA 1
ATOM 658 C C . CYS A 1 91 ? 0.497 -11.568 1.514 1.00 91.19 91 CYS A C 1
ATOM 660 O O . CYS A 1 91 ? 0.162 -11.536 0.330 1.00 91.19 91 CYS A O 1
ATOM 662 N N . PRO A 1 92 ? 1.715 -12.028 1.867 1.00 92.19 92 PRO A N 1
ATOM 663 C CA . PRO A 1 92 ? 2.767 -12.335 0.886 1.00 92.19 92 PRO A CA 1
ATOM 664 C C . PRO A 1 92 ? 2.372 -13.426 -0.125 1.00 92.19 92 PRO A C 1
ATOM 666 O O . PRO A 1 92 ? 2.805 -13.392 -1.275 1.00 92.19 92 PRO A O 1
ATOM 669 N N . GLY A 1 93 ? 1.511 -14.371 0.276 1.00 91.50 93 GLY A N 1
ATOM 670 C CA . GLY A 1 93 ? 0.957 -15.375 -0.637 1.00 91.50 93 GLY A CA 1
ATOM 671 C C . GLY A 1 93 ? 0.119 -14.751 -1.755 1.00 91.50 93 GLY A C 1
ATOM 672 O O . GLY A 1 93 ? 0.269 -15.132 -2.904 1.00 91.50 93 GLY A O 1
ATOM 673 N N . VAL A 1 94 ? -0.672 -13.716 -1.453 1.00 93.56 94 VAL A N 1
ATOM 674 C CA . VAL A 1 94 ? -1.505 -13.031 -2.456 1.00 93.56 94 VAL A CA 1
ATOM 675 C C . VAL A 1 94 ? -0.651 -12.234 -3.432 1.00 93.56 94 VAL A C 1
ATOM 677 O O . VAL A 1 94 ? -0.908 -12.277 -4.630 1.00 93.56 94 VAL A O 1
ATOM 680 N N . TRP A 1 95 ? 0.389 -11.554 -2.943 1.00 93.31 95 TRP A N 1
ATOM 681 C CA . TRP A 1 95 ? 1.368 -10.907 -3.820 1.00 93.31 95 TRP A CA 1
ATOM 682 C C . TRP A 1 95 ? 2.048 -11.910 -4.751 1.00 93.31 95 TRP A C 1
ATOM 684 O O . TRP A 1 95 ? 2.245 -11.610 -5.918 1.00 93.31 95 TRP A O 1
ATOM 694 N N . SER A 1 96 ? 2.352 -13.113 -4.262 1.00 91.25 96 SER A N 1
ATOM 695 C CA . SER A 1 96 ? 2.974 -14.159 -5.084 1.00 91.25 96 SER A CA 1
ATOM 696 C C . SER A 1 96 ? 2.000 -14.784 -6.091 1.00 91.25 96 SER A C 1
ATOM 698 O O . SER A 1 96 ? 2.412 -15.174 -7.174 1.00 91.25 96 SER A O 1
ATOM 700 N N . GLU A 1 97 ? 0.718 -14.905 -5.740 1.00 92.94 97 GLU A N 1
ATOM 701 C CA . GLU A 1 97 ? -0.311 -15.528 -6.586 1.00 92.94 97 GLU A CA 1
ATOM 702 C C . GLU A 1 97 ? -0.886 -14.580 -7.645 1.00 92.94 97 GLU A C 1
ATOM 704 O O . GLU A 1 97 ? -1.279 -15.025 -8.720 1.00 92.94 97 GLU A O 1
ATOM 709 N N . CYS A 1 98 ? -1.013 -13.292 -7.320 1.00 92.88 98 CYS A N 1
ATOM 710 C CA . CYS A 1 98 ? -1.687 -12.297 -8.162 1.00 92.88 98 CYS A CA 1
ATOM 711 C C . CYS A 1 98 ? -0.741 -11.225 -8.712 1.00 92.88 98 CYS A C 1
ATOM 713 O O . CYS A 1 98 ? -1.157 -10.446 -9.566 1.00 92.88 98 CYS A O 1
ATOM 715 N N . GLY A 1 99 ? 0.478 -11.133 -8.178 1.00 89.06 99 GLY A N 1
ATOM 716 C CA . GLY A 1 99 ? 1.482 -10.176 -8.621 1.00 89.06 99 GLY A CA 1
ATOM 717 C C . GLY A 1 99 ? 2.134 -10.576 -9.939 1.00 89.06 99 GLY A C 1
ATOM 718 O O . GLY A 1 99 ? 1.918 -11.664 -10.470 1.00 89.06 99 GLY A O 1
ATOM 719 N N . ALA A 1 100 ? 2.947 -9.668 -10.469 1.00 85.00 100 ALA A N 1
ATOM 720 C CA . ALA A 1 100 ? 3.752 -9.944 -11.649 1.00 85.00 100 ALA A CA 1
ATOM 721 C C . ALA A 1 100 ? 4.961 -10.799 -11.261 1.00 85.00 100 ALA A C 1
ATOM 723 O O . ALA A 1 100 ? 5.474 -10.681 -10.147 1.00 85.00 100 ALA A O 1
ATOM 724 N N . ASP A 1 101 ? 5.457 -11.606 -12.197 1.00 82.19 101 ASP A N 1
ATOM 725 C CA . ASP A 1 101 ? 6.702 -12.337 -11.989 1.00 82.19 101 ASP A CA 1
ATOM 726 C C . ASP A 1 101 ? 7.875 -11.377 -11.724 1.00 82.19 101 ASP A C 1
ATOM 728 O O . ASP A 1 101 ? 7.901 -10.251 -12.243 1.00 82.19 101 ASP A O 1
ATOM 732 N N . PRO A 1 102 ? 8.863 -11.788 -10.901 1.00 74.25 102 PRO A N 1
ATOM 733 C CA . PRO A 1 102 ? 10.042 -10.972 -10.663 1.00 74.25 102 PRO A CA 1
ATOM 734 C C . PRO A 1 102 ? 10.726 -10.687 -11.986 1.00 74.25 102 PRO A C 1
ATOM 736 O O . PRO A 1 102 ? 10.999 -11.645 -12.714 1.00 74.25 102 PRO A O 1
ATOM 739 N N . PRO A 1 103 ? 11.074 -9.417 -12.286 1.00 73.69 103 PRO A N 1
ATOM 740 C CA . PRO A 1 103 ? 11.815 -9.132 -13.494 1.00 73.69 103 PRO A CA 1
ATOM 741 C C . PRO A 1 103 ? 13.084 -9.972 -13.468 1.00 73.69 103 PRO A C 1
ATOM 743 O O . PRO A 1 103 ? 13.866 -9.969 -12.501 1.00 73.69 103 PRO A O 1
ATOM 746 N N . THR A 1 104 ? 13.249 -10.745 -14.527 1.00 80.44 104 THR A N 1
ATOM 747 C CA . THR A 1 104 ? 14.380 -11.633 -14.710 1.00 80.44 104 THR A CA 1
ATOM 748 C C . THR A 1 104 ? 15.666 -10.802 -14.717 1.00 80.44 104 THR A C 1
ATOM 750 O O . THR A 1 104 ? 15.669 -9.604 -15.017 1.00 80.44 104 THR A O 1
ATOM 753 N N . ARG A 1 105 ? 16.810 -11.414 -14.379 1.00 76.88 105 ARG A N 1
ATOM 754 C CA . ARG A 1 105 ? 18.112 -10.718 -14.466 1.00 76.88 105 ARG A CA 1
ATOM 755 C C . ARG A 1 105 ? 18.321 -10.007 -15.818 1.00 76.88 105 ARG A C 1
ATOM 757 O O . ARG A 1 105 ? 18.753 -8.857 -15.787 1.00 76.88 105 ARG A O 1
ATOM 764 N N . PRO A 1 106 ? 18.005 -10.622 -16.976 1.00 78.25 106 PRO A N 1
ATOM 765 C CA . PRO A 1 106 ? 18.094 -9.951 -18.271 1.00 78.25 106 PRO A CA 1
ATOM 766 C C . PRO A 1 106 ? 17.216 -8.701 -18.383 1.00 78.25 106 PRO A C 1
ATOM 768 O O . PRO A 1 106 ? 17.671 -7.690 -18.908 1.00 78.25 106 PRO A O 1
ATOM 771 N N . GLU A 1 107 ? 15.982 -8.738 -17.884 1.00 77.88 107 GLU A N 1
ATOM 772 C CA . GLU A 1 107 ? 15.073 -7.584 -17.926 1.00 77.88 107 GLU A CA 1
ATOM 773 C C . GLU A 1 107 ? 15.582 -6.442 -17.053 1.00 77.88 107 GLU A C 1
ATOM 775 O O . GLU A 1 107 ? 15.625 -5.298 -17.505 1.00 77.88 107 GLU A O 1
ATOM 780 N N . LYS A 1 108 ? 16.082 -6.763 -15.852 1.00 75.62 108 LYS A N 1
ATOM 781 C CA . LYS A 1 108 ? 16.733 -5.778 -14.978 1.00 75.62 108 LYS A CA 1
ATOM 782 C C . LYS A 1 108 ? 17.895 -5.089 -15.691 1.00 75.62 108 LYS A C 1
ATOM 784 O O . LYS A 1 108 ? 17.953 -3.865 -15.698 1.00 75.62 108 LYS A O 1
ATOM 789 N N . LEU A 1 109 ? 18.769 -5.855 -16.347 1.00 76.19 109 LEU A N 1
ATOM 790 C CA . LEU A 1 109 ? 19.916 -5.311 -17.083 1.00 76.19 109 LEU A CA 1
ATOM 791 C C . LEU A 1 109 ? 19.509 -4.392 -18.243 1.00 76.19 109 LEU A C 1
ATOM 793 O O . LEU A 1 109 ? 20.183 -3.395 -18.473 1.00 76.19 109 LEU A O 1
ATOM 797 N N . ARG A 1 110 ? 18.404 -4.682 -18.942 1.00 74.19 110 ARG A N 1
ATOM 798 C CA . ARG A 1 110 ? 17.894 -3.816 -20.023 1.00 74.19 110 ARG A CA 1
ATOM 799 C C . ARG A 1 110 ? 17.256 -2.525 -19.512 1.00 74.19 110 ARG A C 1
ATOM 801 O O . ARG A 1 110 ? 17.248 -1.535 -20.231 1.00 74.19 110 ARG A O 1
ATOM 808 N N . SER A 1 111 ? 16.693 -2.550 -18.305 1.00 71.44 111 SER A N 1
ATOM 809 C CA . SER A 1 111 ? 16.041 -1.385 -17.690 1.00 71.44 111 SER A CA 1
ATOM 810 C C . SER A 1 111 ? 17.004 -0.427 -16.982 1.00 71.44 111 SER A C 1
ATOM 812 O O . SER A 1 111 ? 16.619 0.694 -16.655 1.00 71.44 111 SER A O 1
ATOM 814 N N . LEU A 1 112 ? 18.245 -0.852 -16.724 1.00 72.12 112 LEU A N 1
ATOM 815 C CA . LEU A 1 112 ? 19.247 0.007 -16.103 1.00 72.12 112 LEU A CA 1
ATOM 816 C C . LEU A 1 112 ? 19.733 1.065 -17.105 1.00 72.12 112 LEU A C 1
ATOM 818 O O . LEU A 1 112 ? 19.975 0.735 -18.268 1.00 72.12 112 LEU A O 1
ATOM 822 N N . PRO A 1 113 ? 19.941 2.322 -16.669 1.00 72.12 113 PRO A N 1
ATOM 823 C CA . PRO A 1 113 ? 20.676 3.291 -17.469 1.00 72.12 113 PRO A CA 1
ATOM 824 C C . PRO A 1 113 ? 22.022 2.680 -17.861 1.00 72.12 113 PRO A C 1
ATOM 826 O O . PRO A 1 113 ? 22.704 2.118 -17.003 1.00 72.12 113 PRO A O 1
ATOM 829 N N . TRP A 1 114 ? 22.418 2.797 -19.129 1.00 68.38 114 TRP A N 1
ATOM 830 C CA . TRP A 1 114 ? 23.666 2.213 -19.644 1.00 68.38 114 TRP A CA 1
ATOM 831 C C . TRP A 1 114 ? 24.892 2.572 -18.783 1.00 68.38 114 TRP A C 1
ATOM 833 O O . TRP A 1 114 ? 25.735 1.720 -18.499 1.00 68.38 114 TRP A O 1
ATOM 843 N N . ALA A 1 115 ? 24.909 3.795 -18.243 1.00 64.69 115 ALA A N 1
ATOM 844 C CA . ALA A 1 115 ? 25.911 4.276 -17.295 1.00 64.69 115 ALA A CA 1
ATOM 845 C C . ALA A 1 115 ? 25.998 3.444 -15.995 1.00 64.69 115 ALA A C 1
ATOM 847 O O . ALA A 1 115 ? 27.086 3.211 -15.475 1.00 64.69 115 ALA A O 1
ATOM 848 N N . ALA A 1 116 ? 24.874 2.944 -15.473 1.00 67.19 116 ALA A N 1
ATOM 849 C CA . ALA A 1 116 ? 24.837 2.102 -14.274 1.00 67.19 116 ALA A CA 1
ATOM 850 C C . ALA A 1 116 ? 25.315 0.662 -14.537 1.00 67.19 116 ALA A C 1
ATOM 852 O O . ALA A 1 116 ? 25.679 -0.046 -13.600 1.00 67.19 116 ALA A O 1
ATOM 853 N N . ALA A 1 117 ? 25.339 0.230 -15.802 1.00 62.47 117 ALA A N 1
ATOM 854 C CA . ALA A 1 117 ? 25.857 -1.073 -16.215 1.00 62.47 117 ALA A CA 1
ATOM 855 C C . ALA A 1 117 ? 27.378 -1.065 -16.481 1.00 62.47 117 ALA A C 1
ATOM 857 O O . ALA A 1 117 ? 27.922 -2.071 -16.933 1.00 62.47 117 ALA A O 1
ATOM 858 N N . GLY A 1 118 ? 28.069 0.054 -16.219 1.00 66.06 118 GLY A N 1
ATOM 859 C CA . GLY A 1 118 ? 29.491 0.215 -16.541 1.00 66.06 118 GLY A CA 1
ATOM 860 C C . GLY A 1 118 ? 29.756 0.389 -18.039 1.00 66.06 118 GLY A C 1
ATOM 861 O O . GLY A 1 118 ? 30.886 0.213 -18.491 1.00 66.06 118 GLY A O 1
ATOM 862 N N . GLY A 1 119 ? 28.722 0.715 -18.815 1.00 66.94 119 GLY A N 1
ATOM 863 C CA . GLY A 1 119 ? 28.862 1.050 -20.218 1.00 66.94 119 GLY A CA 1
ATOM 864 C C . GLY A 1 119 ? 29.524 2.413 -20.371 1.00 66.94 119 GLY A C 1
ATOM 865 O O . GLY A 1 119 ? 28.991 3.414 -19.900 1.00 66.94 119 GLY A O 1
ATOM 866 N N . VAL A 1 120 ? 30.686 2.460 -21.024 1.00 65.44 120 VAL A N 1
ATOM 867 C CA . VAL A 1 120 ? 31.285 3.733 -21.439 1.00 65.44 120 VAL A CA 1
ATOM 868 C C . VAL A 1 120 ? 30.322 4.434 -22.394 1.00 65.44 120 VAL A C 1
ATOM 870 O O . VAL A 1 120 ? 29.785 3.802 -23.310 1.00 65.44 120 VAL A O 1
ATOM 873 N N . ASP A 1 121 ? 30.072 5.721 -22.157 1.00 59.06 121 ASP A N 1
ATOM 874 C CA . ASP A 1 121 ? 29.322 6.563 -23.080 1.00 59.06 121 ASP A CA 1
ATOM 875 C C . ASP A 1 121 ? 30.030 6.528 -24.432 1.00 59.06 121 ASP A C 1
ATOM 877 O O . ASP A 1 121 ? 31.082 7.136 -24.630 1.00 59.06 121 ASP A O 1
ATOM 881 N N . ALA A 1 122 ? 29.439 5.826 -25.395 1.00 54.00 122 ALA A N 1
ATOM 882 C CA . ALA A 1 122 ? 29.792 5.960 -26.798 1.00 54.00 122 ALA A CA 1
ATOM 883 C C . ALA A 1 122 ? 29.205 7.276 -27.340 1.00 54.00 122 ALA A C 1
ATOM 885 O O . ALA A 1 122 ? 28.528 7.295 -28.366 1.00 54.00 122 ALA A O 1
ATOM 886 N N . VAL A 1 123 ? 29.427 8.395 -26.644 1.00 56.03 123 VAL A N 1
ATOM 887 C CA . VAL A 1 123 ? 29.148 9.721 -27.192 1.00 56.03 123 VAL A CA 1
ATOM 888 C C . VAL A 1 123 ? 30.338 10.106 -28.063 1.00 56.03 123 VAL A C 1
ATOM 890 O O . VAL A 1 123 ? 31.308 10.722 -27.637 1.00 56.03 123 VAL A O 1
ATOM 893 N N . ALA A 1 124 ? 30.239 9.637 -29.305 1.00 53.44 124 ALA A N 1
ATOM 894 C CA . ALA A 1 124 ? 30.542 10.374 -30.522 1.00 53.44 124 ALA A CA 1
ATOM 895 C C . ALA A 1 124 ? 31.757 11.323 -30.483 1.00 53.44 124 ALA A C 1
ATOM 897 O O . ALA A 1 124 ? 31.613 12.544 -30.510 1.00 53.44 124 ALA A O 1
ATOM 898 N N . THR A 1 125 ? 32.961 10.774 -30.633 1.00 46.97 125 THR A N 1
ATOM 899 C CA . THR A 1 125 ? 34.024 11.457 -31.387 1.00 46.97 125 THR A CA 1
ATOM 900 C C . THR A 1 125 ? 33.674 11.426 -32.880 1.00 46.97 125 THR A C 1
ATOM 902 O O . THR A 1 125 ? 34.303 10.734 -33.675 1.00 46.97 125 THR A O 1
ATOM 905 N N . CYS A 1 126 ? 32.631 12.158 -33.282 1.00 49.03 126 CYS A N 1
ATOM 906 C CA . CYS A 1 126 ? 32.421 12.526 -34.683 1.00 49.03 126 CYS A CA 1
ATOM 907 C C . CYS A 1 126 ? 33.146 13.848 -34.953 1.00 49.03 126 CYS A C 1
ATOM 909 O O . CYS A 1 126 ? 32.638 14.931 -34.686 1.00 49.03 126 CYS A O 1
ATOM 911 N N . TRP A 1 127 ? 34.385 13.688 -35.413 1.00 51.03 127 TRP A N 1
ATOM 912 C CA . TRP A 1 127 ? 35.118 14.498 -36.380 1.00 51.03 127 TRP A CA 1
ATOM 913 C C . TRP A 1 127 ? 34.329 15.679 -36.973 1.00 51.03 127 TRP A C 1
ATOM 915 O O . TRP A 1 127 ? 33.401 15.476 -37.751 1.00 51.03 127 TRP A O 1
ATOM 925 N N . TYR A 1 128 ? 34.778 16.903 -36.692 1.00 56.41 128 TYR A N 1
ATOM 926 C CA . TYR A 1 128 ? 34.707 17.990 -37.668 1.00 56.41 128 TYR A CA 1
ATOM 927 C C . TYR A 1 128 ? 36.138 18.303 -38.101 1.00 56.41 128 TYR A C 1
ATOM 929 O O . TYR A 1 128 ? 36.979 18.673 -37.280 1.00 56.41 128 TYR A O 1
ATOM 937 N N . SER A 1 129 ? 36.397 18.018 -39.378 1.00 63.41 129 SER A N 1
ATOM 938 C CA . SER A 1 129 ? 37.560 18.469 -40.148 1.00 63.41 129 SER A CA 1
ATOM 939 C C . SER A 1 129 ? 37.410 19.932 -40.544 1.00 63.41 129 SER A C 1
ATOM 941 O O . SER A 1 129 ? 36.247 20.377 -40.680 1.00 63.41 129 SER A O 1
#

Solvent-accessible surfa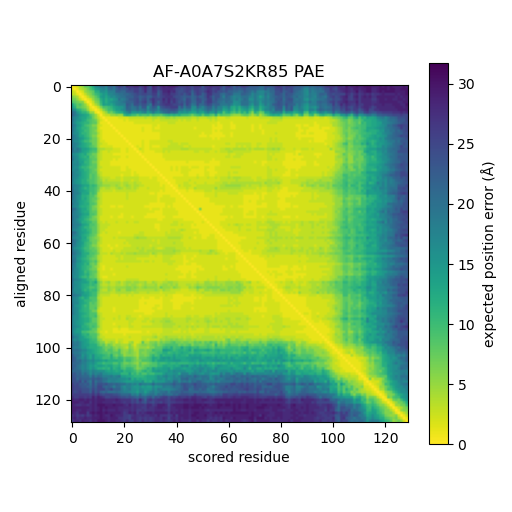ce area (backbone atoms only — not comparable to full-atom values): 7597 Å² total; per-residue (Å²): 135,85,74,82,75,80,75,80,56,99,60,43,60,60,66,56,49,40,51,43,12,61,74,47,24,37,46,58,53,37,35,57,35,26,38,76,82,70,72,74,57,27,41,68,66,48,45,47,49,10,32,43,73,42,61,67,38,63,52,50,83,71,32,74,44,56,58,68,60,43,42,53,60,35,26,74,82,68,73,74,43,39,36,42,65,32,51,44,65,42,59,50,67,45,39,69,73,41,22,57,80,77,76,48,72,70,54,50,63,69,72,45,58,58,68,81,73,72,46,77,81,84,74,72,91,72,83,83,130

Mean predicted aligned error: 9.66 Å